Protein AF-A0A955UCY6-F1 (afdb_monomer_lite)

Foldseek 3Di:
DDDDVPDDDVVNVVVCVVVLNQAEAALVLLQWPDPCSVCRDPVNHDPSYDYDPDDPPDDDVVLVVPPDAPPSDVDHPNGRD

Radius of gyration: 13.95 Å; chains: 1; bounding box: 32×23×37 Å

Secondary structure (DSSP, 8-state):
-----S---HHHHHHHHHTTPPEEEEGGGGSSS-GGGGGGSGGG--TTEEEES--TTSPPHHHHHTPPBTTTBS--HHHH-

pLDDT: mean 76.4, std 13.36, range [33.78, 91.56]

Structure (mmCIF, N/CA/C/O backbone):
data_AF-A0A955UCY6-F1
#
_entry.id   AF-A0A955UCY6-F1
#
loop_
_atom_site.group_PDB
_atom_site.id
_atom_site.type_symbol
_atom_site.label_atom_id
_atom_site.label_alt_id
_atom_site.label_comp_id
_atom_site.label_asym_id
_atom_site.label_entity_id
_atom_site.label_seq_id
_atom_site.pdbx_PDB_ins_code
_atom_site.Cartn_x
_atom_site.Cartn_y
_atom_site.Cartn_z
_atom_site.occupancy
_atom_site.B_iso_or_equiv
_atom_site.auth_seq_id
_atom_site.auth_comp_id
_atom_site.auth_asym_id
_atom_site.auth_atom_id
_atom_site.pdbx_PDB_model_num
ATOM 1 N N . MET A 1 1 ? -3.179 12.760 7.380 1.00 43.66 1 MET A N 1
ATOM 2 C CA . MET A 1 1 ? -2.865 11.370 6.994 1.00 43.66 1 MET A CA 1
ATOM 3 C C . MET A 1 1 ? -1.359 11.291 6.790 1.00 43.66 1 MET A C 1
ATOM 5 O O . MET A 1 1 ? -0.889 11.698 5.739 1.00 43.66 1 MET A O 1
ATOM 9 N N . SER A 1 2 ? -0.594 10.906 7.814 1.00 33.78 2 SER A N 1
ATOM 10 C CA . SER A 1 2 ? 0.834 10.612 7.636 1.00 33.78 2 SER A CA 1
ATOM 11 C C . SER A 1 2 ? 0.919 9.145 7.252 1.00 33.78 2 SER A C 1
ATOM 13 O O . SER A 1 2 ? 0.549 8.300 8.063 1.00 33.78 2 SER A O 1
ATOM 15 N N . LEU A 1 3 ? 1.305 8.855 6.011 1.00 48.22 3 LEU A N 1
ATOM 16 C CA . LEU A 1 3 ? 1.643 7.499 5.613 1.00 48.22 3 LEU A CA 1
ATOM 17 C C . LEU A 1 3 ? 3.144 7.339 5.731 1.00 48.22 3 LEU A C 1
ATOM 19 O O . LEU A 1 3 ? 3.881 7.784 4.859 1.00 48.22 3 LEU A O 1
ATOM 23 N N . ASP A 1 4 ? 3.573 6.717 6.818 1.00 49.41 4 ASP A N 1
ATOM 24 C CA . ASP A 1 4 ? 4.859 6.046 6.823 1.00 49.41 4 ASP A CA 1
ATOM 25 C C . ASP A 1 4 ? 4.575 4.542 6.667 1.00 49.41 4 ASP A C 1
ATOM 27 O O . ASP A 1 4 ? 4.032 3.925 7.588 1.00 49.41 4 ASP A O 1
ATOM 31 N N . PRO A 1 5 ? 4.818 3.943 5.485 1.00 55.59 5 PRO A N 1
ATOM 32 C CA . PRO A 1 5 ? 4.670 2.501 5.283 1.00 55.59 5 PRO A CA 1
ATOM 33 C C . PRO A 1 5 ? 5.761 1.689 6.015 1.00 55.59 5 PRO A C 1
ATOM 35 O O . PRO A 1 5 ? 5.716 0.453 6.026 1.00 55.59 5 PRO A O 1
ATOM 38 N N . GLY A 1 6 ? 6.736 2.352 6.648 1.00 54.03 6 GLY A N 1
ATOM 39 C CA . GLY A 1 6 ? 7.793 1.732 7.434 1.00 54.03 6 GLY A CA 1
ATOM 40 C C . GLY A 1 6 ? 7.362 1.398 8.863 1.00 54.03 6 GLY A C 1
ATOM 41 O O . GLY A 1 6 ? 7.383 2.250 9.735 1.00 54.03 6 GLY A O 1
ATOM 42 N N . VAL A 1 7 ? 7.038 0.122 9.106 1.00 53.41 7 VAL A N 1
ATOM 43 C CA . VAL A 1 7 ? 6.819 -0.488 10.442 1.00 53.41 7 VAL A CA 1
ATOM 44 C C . VAL A 1 7 ? 5.819 0.293 11.307 1.00 53.41 7 VAL A C 1
ATOM 46 O O . VAL A 1 7 ? 6.172 1.091 12.169 1.00 53.41 7 VAL A O 1
ATOM 49 N N . ILE A 1 8 ? 4.538 -0.019 11.126 1.00 65.00 8 ILE A N 1
ATOM 50 C CA . ILE A 1 8 ? 3.486 0.422 12.043 1.00 65.00 8 ILE A CA 1
ATOM 51 C C . ILE A 1 8 ? 3.632 -0.389 13.336 1.00 65.00 8 ILE A C 1
ATOM 53 O O . ILE A 1 8 ? 3.551 -1.618 13.315 1.00 65.00 8 ILE A O 1
ATOM 57 N N . SER A 1 9 ? 3.895 0.278 14.459 1.00 70.56 9 SER A N 1
ATOM 58 C CA . SER A 1 9 ? 3.894 -0.380 15.766 1.00 70.56 9 SER A CA 1
ATOM 59 C C . SER A 1 9 ? 2.458 -0.756 16.172 1.00 70.56 9 SER A C 1
ATOM 61 O O . SER A 1 9 ? 1.521 -0.034 15.818 1.00 70.56 9 SER A O 1
ATOM 63 N N . PRO A 1 10 ? 2.250 -1.833 16.958 1.00 74.94 10 PRO A N 1
ATOM 64 C CA . PRO A 1 10 ? 0.912 -2.236 17.412 1.00 74.94 10 PRO A CA 1
ATOM 65 C C . PRO A 1 10 ? 0.145 -1.119 18.136 1.00 74.94 10 PRO A C 1
ATOM 67 O O . PRO A 1 10 ? -1.078 -1.050 18.076 1.00 74.94 10 PRO A O 1
ATOM 70 N N . GLU A 1 11 ? 0.865 -0.209 18.795 1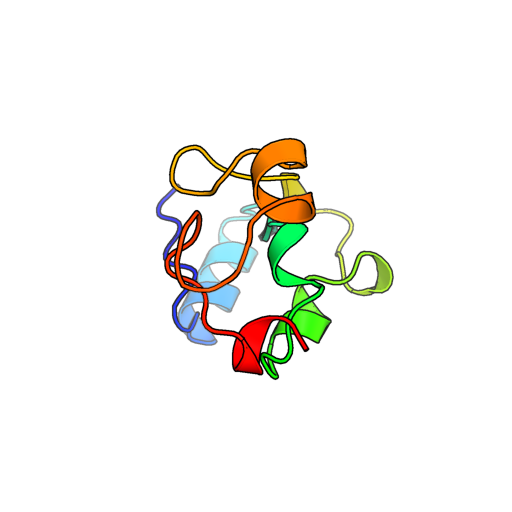.00 76.69 11 GLU A N 1
ATOM 71 C CA . GLU A 1 11 ? 0.287 0.962 19.461 1.00 76.69 11 GLU A CA 1
ATOM 72 C C . GLU A 1 11 ? -0.315 1.967 18.469 1.00 76.69 11 GLU A C 1
ATOM 74 O O . GLU A 1 11 ? -1.369 2.541 18.737 1.00 76.69 11 GLU A O 1
ATOM 79 N N . VAL A 1 12 ? 0.320 2.163 17.309 1.00 73.81 12 VAL A N 1
ATOM 80 C CA . VAL A 1 12 ? -0.186 3.052 16.252 1.00 73.81 12 VAL A CA 1
ATOM 81 C C . VAL A 1 12 ? -1.394 2.431 15.556 1.00 73.81 12 VAL A C 1
ATOM 83 O O . VAL A 1 12 ? -2.338 3.149 15.224 1.00 73.81 12 VAL A O 1
ATOM 86 N N . GLU A 1 13 ? -1.400 1.109 15.380 1.00 73.88 13 GLU A N 1
ATOM 87 C CA . GLU A 1 13 ? -2.553 0.380 14.842 1.00 73.88 13 GLU A CA 1
ATOM 88 C C . GLU A 1 13 ? -3.758 0.494 15.789 1.00 73.88 13 GLU A C 1
ATOM 90 O O . GLU A 1 13 ? -4.824 0.950 15.376 1.00 73.88 13 GLU A O 1
ATOM 95 N N . ALA A 1 14 ? -3.552 0.249 17.088 1.00 76.06 14 ALA A N 1
ATOM 96 C CA . ALA A 1 14 ? -4.582 0.439 18.109 1.00 76.06 14 ALA A CA 1
ATOM 97 C C . ALA A 1 14 ? -5.085 1.894 18.178 1.00 76.06 14 ALA A C 1
ATOM 99 O O . ALA A 1 14 ? -6.283 2.142 18.334 1.00 76.06 14 ALA A O 1
ATOM 100 N N . LEU A 1 15 ? -4.197 2.883 18.029 1.00 78.19 15 LEU A N 1
ATOM 101 C CA . LEU A 1 15 ? -4.596 4.290 17.988 1.00 78.19 15 LEU A CA 1
ATOM 102 C C . LEU A 1 15 ? -5.457 4.601 16.755 1.00 78.19 15 LEU A C 1
ATOM 104 O O . LEU A 1 15 ? -6.461 5.304 16.872 1.00 78.19 15 LEU A O 1
ATOM 108 N N . CYS A 1 16 ? -5.105 4.064 15.586 1.00 72.81 16 CYS A N 1
ATOM 109 C CA . CYS A 1 16 ? -5.903 4.249 14.375 1.00 72.81 16 CYS A CA 1
ATOM 110 C C . CYS A 1 16 ? -7.290 3.613 14.505 1.00 72.81 16 CYS A C 1
ATOM 112 O O . CYS A 1 16 ? -8.281 4.261 14.159 1.00 72.81 16 CYS A O 1
ATOM 114 N N . ASP A 1 17 ? -7.364 2.413 15.084 1.00 73.38 17 ASP A N 1
ATOM 115 C CA . ASP A 1 17 ? -8.621 1.709 15.343 1.00 73.38 17 ASP A CA 1
ATOM 116 C C . ASP A 1 17 ? -9.514 2.483 16.322 1.00 73.38 17 ASP A C 1
ATOM 11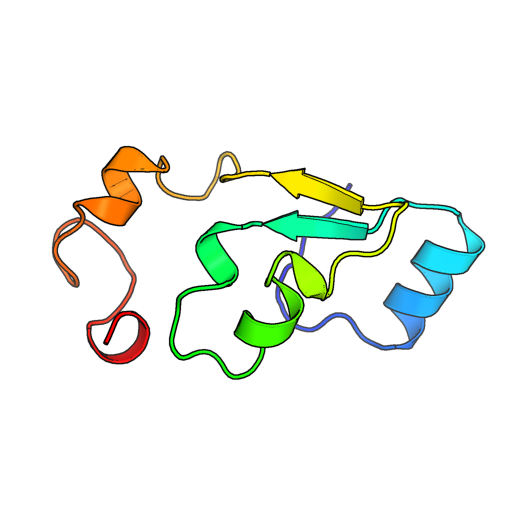8 O O . ASP A 1 17 ? -10.701 2.684 16.058 1.00 73.38 17 ASP A O 1
ATOM 122 N N . THR A 1 18 ? -8.948 2.991 17.425 1.00 77.00 18 THR A N 1
ATOM 123 C CA . THR A 1 18 ? -9.707 3.789 18.413 1.00 77.00 18 THR A CA 1
ATOM 124 C C . THR A 1 18 ? -10.201 5.121 17.852 1.00 77.00 18 THR A C 1
ATOM 126 O O . THR A 1 18 ? -11.269 5.593 18.241 1.00 77.00 18 THR A O 1
ATOM 129 N N . CYS A 1 19 ? -9.459 5.718 16.918 1.00 75.81 19 CYS A N 1
ATOM 130 C CA . CYS A 1 19 ? -9.845 6.957 16.245 1.00 75.81 19 CYS A CA 1
ATOM 131 C C . CYS A 1 19 ? -10.774 6.725 15.038 1.00 75.81 19 CYS A C 1
ATOM 133 O O . CYS A 1 19 ? -11.230 7.692 14.426 1.00 75.81 19 CYS A O 1
ATOM 135 N N . GLY A 1 20 ? -11.065 5.465 14.687 1.00 64.69 20 GLY A N 1
ATOM 136 C CA . GLY A 1 20 ? -11.916 5.098 13.554 1.00 64.69 20 GLY A CA 1
ATOM 137 C C . GLY A 1 20 ? -11.305 5.407 12.185 1.00 64.69 20 GLY A C 1
ATOM 138 O O . GLY A 1 20 ? -12.040 5.527 11.202 1.00 64.69 20 GLY A O 1
ATOM 139 N N . PHE A 1 21 ? -9.980 5.559 12.093 1.00 70.25 21 PHE A N 1
ATOM 140 C CA . PHE A 1 21 ? -9.321 5.826 10.818 1.00 70.25 21 PHE A CA 1
ATOM 141 C C . PHE A 1 21 ? -9.334 4.575 9.938 1.00 70.25 21 PHE A C 1
ATOM 143 O O . PHE A 1 21 ? -8.942 3.492 10.364 1.00 70.25 21 PHE A O 1
ATOM 150 N N . SER A 1 22 ? -9.780 4.722 8.689 1.00 66.25 22 SER A N 1
ATOM 151 C CA . SER A 1 22 ? -9.727 3.632 7.717 1.00 66.25 22 SER A CA 1
ATOM 152 C C . SER A 1 22 ? -8.281 3.227 7.448 1.00 66.25 22 SER A C 1
ATOM 154 O O . SER A 1 22 ? -7.423 4.076 7.190 1.00 66.25 22 SER A O 1
ATOM 156 N N . GLY A 1 23 ? -8.022 1.921 7.457 1.00 73.00 23 GLY A N 1
ATOM 157 C CA . GLY A 1 23 ? -6.714 1.379 7.119 1.00 73.00 23 GLY A CA 1
ATOM 158 C C . GLY A 1 23 ? -6.380 1.710 5.668 1.00 73.00 23 GLY A C 1
ATOM 159 O O . GLY A 1 23 ? -7.094 1.315 4.748 1.00 73.00 23 GLY A O 1
ATOM 160 N N . MET A 1 24 ? -5.299 2.446 5.436 1.00 82.50 24 MET A N 1
ATOM 161 C CA . MET A 1 24 ? -4.853 2.719 4.074 1.00 82.50 24 MET A CA 1
ATOM 162 C C . MET A 1 24 ? -3.998 1.563 3.552 1.00 82.50 24 MET A C 1
ATOM 164 O O . MET A 1 24 ? -3.193 0.992 4.296 1.00 82.50 24 MET A O 1
ATOM 168 N N . ARG A 1 25 ? -4.184 1.193 2.283 1.00 85.38 25 ARG A N 1
ATOM 169 C CA . ARG A 1 25 ? -3.451 0.103 1.623 1.00 85.38 25 ARG A CA 1
ATOM 170 C C . ARG A 1 25 ? -3.005 0.538 0.228 1.00 85.38 25 ARG A C 1
ATOM 172 O O . ARG A 1 25 ? -3.771 1.182 -0.486 1.00 85.38 25 ARG A O 1
ATOM 179 N N . ILE A 1 26 ? -1.786 0.164 -0.157 1.00 89.19 26 ILE A N 1
ATOM 180 C CA . ILE A 1 26 ? -1.220 0.421 -1.487 1.00 89.19 26 ILE A CA 1
ATOM 181 C C . ILE A 1 26 ? -1.097 -0.922 -2.204 1.00 89.19 26 ILE A C 1
ATOM 183 O O . ILE A 1 26 ? -0.359 -1.798 -1.760 1.00 89.19 26 ILE A O 1
ATOM 187 N N . LEU A 1 27 ? -1.838 -1.101 -3.298 1.00 90.62 27 LEU A N 1
ATOM 188 C CA . LEU A 1 27 ? -1.958 -2.394 -3.974 1.00 90.62 27 LEU A CA 1
ATOM 189 C C . LEU A 1 27 ? -0.645 -2.853 -4.630 1.00 90.62 27 LEU A C 1
ATOM 191 O O . LEU A 1 27 ? -0.377 -4.049 -4.653 1.00 90.62 27 LEU A O 1
ATOM 195 N N . GLN A 1 28 ? 0.195 -1.933 -5.119 1.00 89.81 28 GLN A N 1
A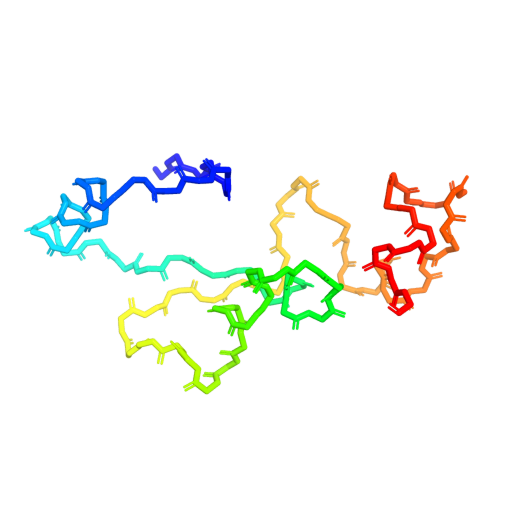TOM 196 C CA . GLN A 1 28 ? 1.514 -2.271 -5.684 1.00 89.81 28 GLN A CA 1
ATOM 197 C C . GLN A 1 28 ? 2.417 -3.036 -4.701 1.00 89.81 28 GLN A C 1
ATOM 199 O O . GLN A 1 28 ? 3.194 -3.886 -5.126 1.00 89.81 28 GLN A O 1
ATOM 204 N N . MET A 1 29 ? 2.268 -2.818 -3.390 1.00 88.62 29 MET A N 1
ATOM 205 C CA . MET A 1 29 ? 3.050 -3.521 -2.364 1.00 88.62 29 MET A CA 1
ATOM 206 C C . MET A 1 29 ? 2.648 -4.996 -2.194 1.00 88.62 29 MET A C 1
ATOM 208 O O . MET A 1 29 ? 3.320 -5.737 -1.486 1.00 88.62 29 MET A O 1
ATOM 212 N N . ALA A 1 30 ? 1.556 -5.447 -2.821 1.00 90.06 30 ALA A N 1
ATOM 213 C CA . ALA A 1 30 ? 1.041 -6.809 -2.668 1.00 90.06 30 ALA A CA 1
ATOM 214 C C . ALA A 1 30 ? 1.812 -7.877 -3.462 1.00 90.06 30 ALA A C 1
ATOM 216 O O . ALA A 1 30 ? 1.581 -9.074 -3.254 1.00 90.06 30 ALA A O 1
ATOM 217 N N . PHE A 1 31 ? 2.668 -7.444 -4.393 1.00 87.19 31 PHE A N 1
ATOM 218 C CA . PHE A 1 31 ? 3.220 -8.283 -5.459 1.00 87.19 31 PHE A CA 1
ATOM 219 C C . PHE A 1 31 ? 4.751 -8.405 -5.450 1.00 87.19 31 PHE A C 1
ATOM 221 O O . PHE A 1 31 ? 5.288 -9.019 -6.361 1.00 87.19 31 PHE A O 1
ATOM 228 N N . GLY A 1 32 ? 5.441 -7.848 -4.450 1.00 81.50 32 GLY A N 1
ATOM 229 C CA . GLY A 1 32 ? 6.890 -8.022 -4.280 1.00 81.50 32 GLY A CA 1
ATOM 230 C C . GLY A 1 32 ? 7.252 -9.181 -3.346 1.00 81.50 32 GLY A C 1
ATOM 231 O O . GLY A 1 32 ? 6.382 -9.764 -2.691 1.00 81.50 32 GLY A O 1
ATOM 232 N N . ASN A 1 33 ? 8.550 -9.461 -3.234 1.00 79.25 33 ASN A N 1
ATOM 233 C CA . ASN A 1 33 ? 9.099 -10.523 -2.378 1.00 79.25 33 ASN A CA 1
ATOM 234 C C . ASN A 1 33 ? 9.240 -10.118 -0.887 1.00 79.25 33 ASN A C 1
ATOM 236 O O . ASN A 1 33 ? 9.775 -10.859 -0.061 1.00 79.25 33 ASN A O 1
ATOM 240 N N . ASP A 1 34 ? 8.750 -8.930 -0.514 1.00 81.31 34 ASP A N 1
ATOM 241 C CA . ASP A 1 34 ? 8.718 -8.474 0.877 1.00 81.31 34 ASP A CA 1
ATOM 242 C C . ASP A 1 34 ? 7.786 -9.373 1.707 1.00 81.31 34 ASP A C 1
ATOM 244 O O . ASP A 1 34 ? 6.641 -9.644 1.334 1.00 81.31 34 ASP A O 1
ATOM 248 N N . GLN A 1 35 ? 8.243 -9.800 2.887 1.00 80.50 35 GLN A N 1
ATOM 249 C CA . GLN A 1 35 ? 7.441 -10.619 3.798 1.00 80.50 35 GLN A CA 1
ATOM 250 C C . GLN A 1 35 ? 6.100 -9.970 4.149 1.00 80.50 35 GLN A C 1
ATOM 252 O O . GLN A 1 35 ? 5.131 -10.683 4.387 1.00 80.50 35 GLN A O 1
ATOM 257 N N . LYS A 1 36 ? 6.003 -8.638 4.149 1.00 80.56 36 LYS A N 1
ATOM 258 C CA . LYS A 1 36 ? 4.790 -7.860 4.425 1.00 80.56 36 LYS A CA 1
ATOM 259 C C . LYS A 1 36 ? 3.849 -7.754 3.230 1.00 80.56 36 LYS A C 1
ATOM 261 O O . LYS A 1 36 ? 2.705 -7.350 3.433 1.00 80.56 36 LYS A O 1
ATOM 266 N N . ALA A 1 37 ? 4.259 -8.153 2.022 1.00 84.62 37 ALA A N 1
ATOM 267 C CA . ALA A 1 37 ? 3.420 -8.092 0.822 1.00 84.62 37 ALA A CA 1
ATOM 268 C C . ALA A 1 37 ? 2.078 -8.814 1.018 1.00 84.62 37 ALA A C 1
ATOM 270 O O . ALA A 1 37 ? 1.045 -8.382 0.504 1.00 84.62 37 ALA A O 1
ATOM 271 N N . HIS A 1 38 ? 2.054 -9.868 1.845 1.00 84.44 38 HIS A N 1
ATOM 272 C CA . HIS A 1 38 ? 0.819 -10.563 2.193 1.00 84.44 38 HIS A CA 1
ATOM 273 C C . HIS A 1 38 ? -0.242 -9.621 2.789 1.00 84.44 38 HIS A C 1
ATOM 275 O O . HIS A 1 38 ? -1.400 -9.733 2.399 1.00 84.44 38 HIS A O 1
ATOM 281 N N . HIS A 1 39 ? 0.110 -8.655 3.644 1.00 83.44 39 HIS A N 1
ATOM 282 C CA . HIS A 1 39 ? -0.846 -7.709 4.246 1.00 83.44 39 HIS A CA 1
ATOM 283 C C . HIS A 1 39 ? -1.519 -6.781 3.224 1.00 83.44 39 HIS A C 1
ATOM 285 O O . HIS A 1 39 ? -2.601 -6.251 3.480 1.00 83.44 39 HIS A O 1
ATOM 291 N N . TYR A 1 40 ? -0.890 -6.592 2.063 1.00 86.94 40 TYR A N 1
ATOM 2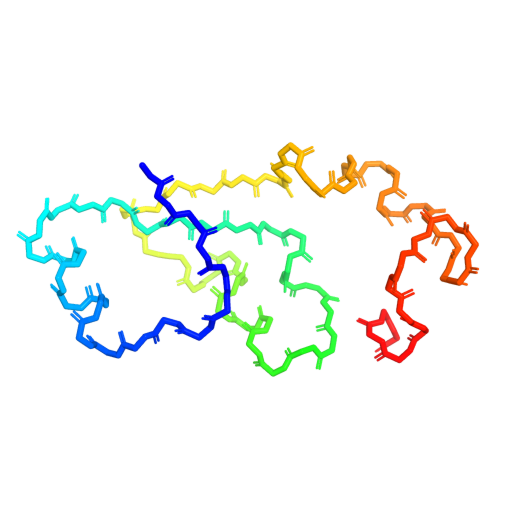92 C CA . TYR A 1 40 ? -1.388 -5.737 0.991 1.00 86.94 40 TYR A CA 1
ATOM 293 C C . TYR A 1 40 ? -2.219 -6.507 -0.045 1.00 86.94 40 TYR A C 1
ATOM 295 O O . TYR A 1 40 ? -2.693 -5.917 -1.014 1.00 86.94 40 TYR A O 1
ATOM 303 N N . ARG A 1 41 ? -2.451 -7.813 0.150 1.00 89.25 41 ARG A N 1
ATOM 304 C CA . ARG A 1 41 ? -3.279 -8.613 -0.758 1.00 89.25 41 ARG A CA 1
ATOM 305 C C . ARG A 1 41 ? -4.772 -8.345 -0.540 1.00 89.25 41 ARG A C 1
ATOM 307 O O . ARG A 1 41 ? -5.211 -8.309 0.609 1.00 89.25 41 ARG A O 1
ATOM 314 N N . PRO A 1 42 ? -5.586 -8.280 -1.614 1.00 91.06 42 PRO A N 1
ATOM 315 C CA . PRO A 1 42 ? -7.005 -7.936 -1.512 1.00 91.06 42 PRO A CA 1
ATOM 316 C C . PRO A 1 42 ? -7.827 -8.763 -0.518 1.00 91.06 42 PRO A C 1
ATOM 318 O O . PRO A 1 42 ? -8.727 -8.235 0.124 1.00 91.06 42 PRO A O 1
ATOM 321 N N . HIS A 1 43 ? -7.509 -10.048 -0.351 1.00 90.94 43 HIS A N 1
ATOM 322 C CA . HIS A 1 43 ? -8.220 -10.935 0.576 1.00 90.94 43 HIS A CA 1
ATOM 323 C C . HIS A 1 43 ? -7.892 -10.693 2.060 1.00 90.94 43 HIS A C 1
ATOM 325 O O . HIS A 1 43 ? -8.566 -11.253 2.918 1.00 90.94 43 HIS A O 1
ATOM 331 N N . HIS A 1 44 ? -6.888 -9.869 2.374 1.00 87.38 44 HIS A N 1
ATOM 332 C CA . HIS A 1 44 ? -6.569 -9.443 3.741 1.00 87.38 44 HIS A CA 1
ATOM 333 C C . HIS A 1 44 ? -7.102 -8.042 4.073 1.00 87.38 44 HIS A C 1
ATOM 335 O O . HIS A 1 44 ? -6.880 -7.542 5.176 1.00 87.38 44 HIS A O 1
ATOM 341 N N . PHE A 1 45 ? -7.802 -7.386 3.144 1.00 86.94 45 PHE A N 1
ATOM 342 C CA . PHE A 1 45 ? -8.372 -6.068 3.401 1.00 86.94 45 PHE A CA 1
ATOM 343 C C . PHE A 1 45 ? -9.598 -6.167 4.302 1.00 86.94 45 PHE A C 1
ATOM 345 O O . PHE A 1 45 ? -10.489 -6.991 4.097 1.00 86.94 45 PHE A O 1
ATOM 352 N N . THR A 1 46 ? -9.659 -5.283 5.293 1.00 84.56 46 THR A N 1
ATOM 353 C CA . THR A 1 46 ? -10.853 -5.103 6.115 1.00 84.56 46 THR A CA 1
ATOM 354 C C . THR A 1 46 ? -11.836 -4.187 5.390 1.00 84.56 46 THR A C 1
ATOM 356 O O . THR A 1 46 ? -11.447 -3.369 4.556 1.00 84.56 46 THR A O 1
ATOM 359 N N . GLN A 1 47 ? -13.122 -4.279 5.727 1.00 83.50 47 GLN A N 1
ATOM 360 C CA . GLN A 1 47 ? -14.164 -3.466 5.091 1.00 83.50 47 GLN A CA 1
ATOM 361 C C . GLN A 1 47 ? -13.930 -1.950 5.251 1.00 83.50 47 GLN A C 1
ATOM 363 O O . GLN A 1 47 ? -14.322 -1.173 4.386 1.00 83.50 47 GLN A O 1
ATOM 368 N N . ASN A 1 48 ? -13.254 -1.528 6.324 1.00 82.19 48 ASN A N 1
ATOM 369 C CA . ASN A 1 48 ? -12.876 -0.137 6.564 1.00 82.19 48 ASN A CA 1
ATOM 370 C C . ASN A 1 48 ? -11.484 0.184 5.986 1.00 82.19 48 ASN A C 1
ATOM 372 O O . ASN A 1 48 ? -10.621 0.708 6.692 1.00 82.19 48 ASN A O 1
ATOM 376 N N . SER A 1 49 ? -11.249 -0.168 4.720 1.00 83.69 49 SER A N 1
ATOM 377 C CA . SER A 1 49 ? -9.980 0.104 4.038 1.00 83.69 49 SER A CA 1
ATOM 378 C C . SER A 1 49 ? -10.156 1.091 2.892 1.00 83.69 49 SER A C 1
ATOM 380 O O . SER A 1 49 ? -11.090 0.973 2.098 1.00 83.69 49 SER A O 1
ATOM 382 N N . ILE A 1 50 ? -9.212 2.024 2.762 1.00 86.62 50 ILE A N 1
ATOM 383 C CA . ILE A 1 50 ? -9.065 2.846 1.556 1.00 86.62 50 ILE A CA 1
ATOM 384 C C . ILE A 1 50 ? -7.876 2.298 0.778 1.00 86.62 50 ILE A C 1
ATOM 386 O O . ILE A 1 50 ? -6.732 2.345 1.240 1.00 86.62 50 ILE A O 1
ATOM 390 N N . VAL A 1 51 ? -8.163 1.747 -0.398 1.00 89.50 51 VAL A N 1
ATOM 391 C CA . VAL A 1 51 ? -7.169 1.081 -1.238 1.00 89.50 51 VAL A CA 1
ATOM 392 C C . VAL A 1 51 ? -6.802 1.990 -2.399 1.00 89.50 51 VAL A C 1
ATOM 394 O O . VAL A 1 51 ? -7.664 2.402 -3.173 1.00 89.50 51 VAL A O 1
ATOM 397 N N . TYR A 1 52 ? -5.509 2.256 -2.537 1.00 90.06 52 TYR A N 1
ATOM 398 C CA . TYR A 1 52 ? -4.940 2.991 -3.656 1.00 90.06 52 TYR A CA 1
ATOM 399 C C . TYR A 1 52 ? -4.153 2.031 -4.543 1.00 90.06 52 TYR A C 1
ATOM 401 O O . TYR A 1 52 ? -3.450 1.148 -4.050 1.00 90.06 52 TYR A O 1
ATOM 409 N N . THR A 1 53 ? -4.249 2.197 -5.861 1.00 90.94 53 THR A N 1
ATOM 410 C CA . THR A 1 53 ? -3.392 1.449 -6.792 1.00 90.94 53 THR A CA 1
ATOM 411 C C . THR A 1 53 ? -1.932 1.870 -6.645 1.00 90.94 53 THR A C 1
ATOM 413 O O . THR A 1 53 ? -1.045 1.024 -6.645 1.00 90.94 53 THR A O 1
ATOM 416 N N . THR A 1 54 ? -1.713 3.172 -6.480 1.00 86.00 54 THR A N 1
ATOM 417 C CA . THR A 1 54 ? -0.434 3.853 -6.266 1.00 86.00 54 THR A CA 1
ATOM 418 C C . THR A 1 54 ? -0.706 5.180 -5.538 1.00 86.00 54 THR A C 1
ATOM 420 O O . THR A 1 54 ? -1.859 5.620 -5.472 1.00 86.00 54 THR A O 1
ATOM 423 N N . ILE A 1 55 ? 0.323 5.823 -4.992 1.00 87.50 55 ILE A N 1
ATOM 424 C CA . ILE A 1 55 ? 0.259 7.174 -4.407 1.00 87.50 55 ILE A CA 1
ATOM 425 C C . ILE A 1 55 ? 1.299 8.084 -5.084 1.00 87.50 55 ILE A C 1
ATOM 427 O O . ILE A 1 55 ? 2.086 7.620 -5.897 1.00 87.50 55 ILE A O 1
ATOM 431 N N . HIS A 1 56 ? 1.276 9.391 -4.805 1.00 85.06 56 HIS A N 1
ATOM 432 C CA . HIS A 1 56 ? 2.026 10.412 -5.562 1.00 85.06 56 HIS A CA 1
ATOM 433 C C . HIS A 1 56 ? 3.554 10.215 -5.655 1.00 85.06 56 HIS A C 1
ATOM 435 O O . HIS A 1 56 ? 4.183 10.714 -6.581 1.00 85.06 56 HIS A O 1
ATOM 441 N N . ASP A 1 57 ? 4.128 9.521 -4.682 1.00 80.38 57 ASP A N 1
ATOM 442 C CA . ASP A 1 57 ? 5.541 9.183 -4.505 1.00 80.38 57 ASP A CA 1
ATOM 443 C C . ASP A 1 57 ? 5.911 7.821 -5.115 1.00 80.38 57 ASP A C 1
ATOM 445 O O . ASP A 1 57 ? 7.090 7.493 -5.226 1.00 80.38 57 ASP A O 1
ATOM 449 N N . HIS A 1 58 ? 4.920 7.041 -5.550 1.00 83.75 58 HIS A N 1
ATOM 450 C CA . HIS A 1 58 ? 5.114 5.768 -6.232 1.00 83.75 58 HIS A CA 1
ATOM 451 C C . HIS A 1 58 ? 4.967 5.932 -7.750 1.00 83.75 58 HIS A C 1
ATOM 453 O O . HIS A 1 58 ? 4.292 6.835 -8.252 1.0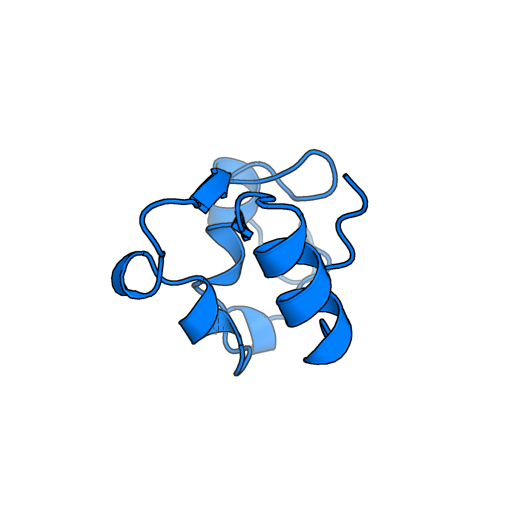0 83.75 58 HIS A O 1
ATOM 459 N N . ASN A 1 59 ? 5.584 5.026 -8.512 1.00 86.62 59 ASN A N 1
ATOM 460 C CA . ASN A 1 59 ? 5.407 5.009 -9.960 1.00 86.62 59 ASN A CA 1
ATOM 461 C C . ASN A 1 59 ? 3.932 4.727 -10.306 1.00 86.62 59 ASN A C 1
ATOM 463 O O . ASN A 1 59 ? 3.205 4.034 -9.580 1.00 86.62 59 ASN A O 1
ATOM 467 N N . THR A 1 60 ? 3.481 5.249 -11.444 1.00 91.56 60 THR A N 1
ATOM 468 C CA . THR A 1 60 ? 2.153 4.927 -11.977 1.00 91.56 60 THR A CA 1
ATOM 469 C C . THR A 1 60 ? 2.000 3.415 -12.135 1.00 91.56 60 THR A C 1
ATOM 471 O O . THR A 1 60 ? 2.984 2.705 -12.327 1.00 91.56 60 THR A O 1
ATOM 474 N N . THR A 1 61 ? 0.772 2.892 -12.102 1.00 89.88 61 THR A N 1
ATOM 475 C CA . THR A 1 61 ? 0.547 1.443 -12.254 1.00 89.88 61 THR A CA 1
ATOM 476 C C . THR A 1 61 ? 1.152 0.891 -13.547 1.00 89.88 61 THR A C 1
ATOM 478 O O . THR A 1 61 ? 1.750 -0.180 -13.526 1.00 89.88 61 THR A O 1
ATOM 481 N N . VAL A 1 62 ? 1.056 1.646 -14.647 1.00 91.25 62 VAL A N 1
ATOM 482 C CA . VAL A 1 62 ? 1.680 1.280 -15.927 1.00 91.25 62 VAL A CA 1
ATOM 483 C C . VAL A 1 62 ? 3.200 1.346 -15.822 1.00 91.25 62 VAL A C 1
ATOM 485 O O . VAL A 1 62 ? 3.857 0.354 -16.110 1.00 91.25 62 VAL A O 1
ATOM 488 N N . GLY A 1 63 ? 3.748 2.474 -15.359 1.00 89.44 63 GLY A N 1
ATOM 489 C CA . GLY A 1 63 ? 5.195 2.660 -15.255 1.00 89.44 63 GLY A CA 1
ATOM 490 C C . GLY A 1 63 ? 5.865 1.646 -14.330 1.00 89.44 63 GLY A C 1
ATOM 491 O O . GLY A 1 63 ? 6.947 1.180 -14.647 1.00 89.44 63 GLY A O 1
ATOM 492 N N . TRP A 1 64 ? 5.204 1.245 -13.243 1.00 88.44 64 TRP A N 1
ATOM 493 C CA . TRP A 1 64 ? 5.653 0.160 -12.369 1.00 88.44 64 TRP A CA 1
ATOM 494 C C . TRP A 1 64 ? 5.629 -1.201 -13.075 1.00 88.44 64 TRP A C 1
ATOM 496 O O . TRP A 1 64 ? 6.620 -1.918 -13.041 1.00 88.44 64 TRP A O 1
ATOM 506 N N . SER A 1 65 ? 4.529 -1.546 -13.752 1.00 86.81 65 SER A N 1
ATOM 507 C CA . SER A 1 65 ? 4.380 -2.850 -14.415 1.00 86.81 65 SER A CA 1
ATOM 508 C C . SER A 1 65 ? 5.341 -3.056 -15.588 1.00 86.81 65 SER A C 1
ATOM 510 O O . SER A 1 65 ? 5.558 -4.198 -15.987 1.00 86.81 65 SER A O 1
ATOM 512 N N . THR A 1 66 ? 5.850 -1.978 -16.185 1.00 89.56 66 THR A N 1
ATOM 513 C CA . THR A 1 66 ? 6.768 -2.031 -17.331 1.00 89.56 66 THR A CA 1
ATOM 514 C C . THR A 1 66 ? 8.192 -1.612 -16.979 1.00 89.56 66 THR A C 1
ATOM 516 O O . THR A 1 66 ? 9.013 -1.511 -17.887 1.00 89.56 66 THR A O 1
ATOM 519 N N . ALA A 1 67 ? 8.478 -1.294 -15.713 1.00 83.94 67 ALA A N 1
ATOM 520 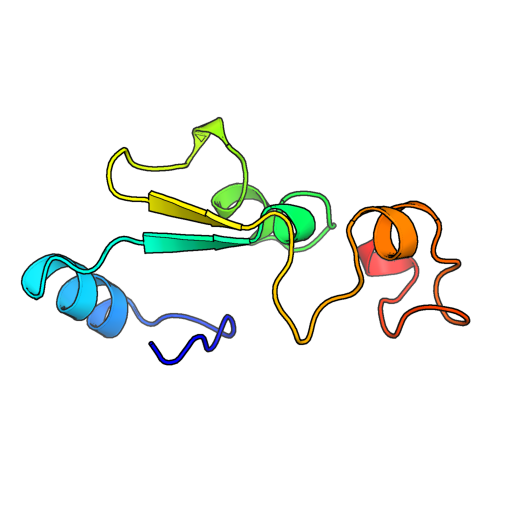C CA . ALA A 1 67 ? 9.793 -0.811 -15.309 1.00 83.94 67 ALA A CA 1
ATOM 521 C C . ALA A 1 67 ? 10.850 -1.909 -15.457 1.00 83.94 67 ALA A C 1
ATOM 523 O O . ALA A 1 67 ? 10.659 -3.031 -14.986 1.00 83.94 67 ALA A O 1
ATOM 524 N N . GLU A 1 68 ? 11.998 -1.560 -16.039 1.00 77.94 68 GLU A N 1
ATOM 525 C CA . GLU A 1 68 ? 13.192 -2.400 -15.962 1.00 77.94 68 GLU A CA 1
ATOM 526 C C . GLU A 1 68 ? 13.908 -2.148 -14.619 1.00 77.94 68 GLU A C 1
ATOM 528 O O . GLU A 1 68 ? 14.267 -0.993 -14.327 1.00 77.94 68 GLU A O 1
ATOM 533 N N . PRO A 1 69 ? 14.145 -3.185 -13.788 1.00 71.00 69 PRO A N 1
ATOM 534 C CA . PRO A 1 69 ? 14.809 -2.995 -12.504 1.00 71.00 69 PRO A CA 1
ATOM 535 C C . PRO A 1 69 ? 16.223 -2.428 -12.689 1.00 71.00 69 PRO A C 1
ATOM 537 O O . PRO A 1 69 ? 16.985 -2.884 -13.543 1.00 71.00 69 PRO A O 1
ATOM 540 N N . GLY A 1 70 ? 16.583 -1.424 -11.884 1.00 66.56 70 GLY A N 1
ATOM 541 C CA . GLY A 1 70 ? 17.889 -0.755 -11.950 1.00 66.56 70 GLY A CA 1
ATOM 542 C C . GLY A 1 70 ? 18.044 0.303 -13.052 1.00 66.56 70 GLY A C 1
ATOM 543 O O . GLY A 1 70 ? 19.117 0.900 -13.157 1.00 66.56 70 GLY A O 1
ATOM 544 N N . LYS A 1 71 ? 17.001 0.570 -13.851 1.00 68.12 71 LYS A N 1
ATOM 545 C CA . LYS A 1 71 ? 17.013 1.619 -14.886 1.00 68.12 71 LYS A CA 1
ATOM 546 C C . LYS A 1 71 ? 15.852 2.598 -14.750 1.00 68.12 71 LYS A C 1
ATOM 548 O O . LYS A 1 71 ? 16.092 3.799 -14.657 1.00 68.12 71 LYS A O 1
ATOM 553 N N . ASP A 1 72 ? 14.626 2.082 -14.668 1.00 69.75 72 ASP A N 1
ATOM 554 C CA . ASP A 1 72 ? 13.407 2.905 -14.596 1.00 69.75 72 ASP A CA 1
ATOM 555 C C . ASP A 1 72 ? 12.814 2.968 -13.179 1.00 69.75 72 ASP A C 1
ATOM 557 O O . ASP A 1 72 ? 11.869 3.712 -12.914 1.00 69.75 72 ASP A O 1
ATOM 561 N N . THR A 1 73 ? 13.365 2.179 -12.254 1.00 66.88 73 THR A N 1
ATOM 562 C CA . THR A 1 73 ? 12.914 2.085 -10.867 1.00 66.88 73 THR A CA 1
ATOM 563 C C . THR A 1 73 ? 14.092 1.928 -9.912 1.00 66.88 73 THR A C 1
ATOM 565 O O . THR A 1 73 ? 15.118 1.334 -10.247 1.00 66.88 73 THR A O 1
ATOM 568 N N . SER A 1 74 ? 13.926 2.468 -8.705 1.00 65.19 74 SER A N 1
ATOM 569 C CA . SER A 1 74 ? 14.843 2.265 -7.580 1.00 65.19 74 SER A CA 1
ATOM 570 C C . SER A 1 74 ? 14.710 0.874 -6.953 1.00 65.19 74 SER A C 1
ATOM 572 O O . SER A 1 74 ? 15.541 0.512 -6.127 1.00 65.19 74 SER A O 1
ATOM 574 N N . GLN A 1 75 ? 13.677 0.113 -7.331 1.00 61.34 75 GLN A N 1
ATOM 575 C CA . GLN A 1 75 ? 13.486 -1.269 -6.900 1.00 61.34 75 GLN A CA 1
ATOM 576 C C . GLN A 1 75 ? 14.527 -2.185 -7.558 1.00 61.34 75 GLN A C 1
ATOM 578 O O . GLN A 1 75 ? 14.819 -2.080 -8.756 1.00 61.34 75 GLN A O 1
ATOM 583 N N . SER A 1 76 ? 15.098 -3.075 -6.757 1.00 58.91 76 SER A N 1
ATOM 584 C CA . SER A 1 76 ? 16.097 -4.060 -7.171 1.00 58.91 76 SER A CA 1
ATOM 585 C C . SER A 1 76 ? 15.450 -5.290 -7.824 1.00 58.91 76 SER A C 1
ATOM 587 O O . SER A 1 76 ? 14.268 -5.558 -7.623 1.00 58.91 76 SER A O 1
ATOM 589 N N . HIS A 1 77 ? 16.221 -6.056 -8.610 1.00 56.28 77 HIS A N 1
ATOM 590 C CA . HIS A 1 77 ? 15.733 -7.301 -9.232 1.00 56.28 77 HIS A CA 1
ATOM 591 C C . HIS A 1 77 ? 15.201 -8.297 -8.180 1.00 56.28 77 HIS A C 1
ATOM 593 O O . HIS A 1 77 ? 14.147 -8.884 -8.378 1.00 56.28 77 HIS A O 1
ATOM 599 N N . GLU A 1 78 ? 15.867 -8.415 -7.025 1.00 57.31 78 GLU A N 1
ATOM 600 C CA . GLU A 1 78 ? 15.469 -9.323 -5.933 1.00 57.31 78 GLU A CA 1
ATOM 601 C C . GLU A 1 78 ? 14.129 -8.958 -5.265 1.00 57.31 78 GLU A C 1
ATOM 603 O O . GLU A 1 78 ? 13.512 -9.803 -4.618 1.00 57.31 78 GLU A O 1
ATOM 608 N N . GLU A 1 79 ? 13.669 -7.709 -5.397 1.00 58.09 79 GLU A N 1
ATOM 609 C CA . GLU A 1 79 ? 12.380 -7.257 -4.854 1.00 58.09 79 GLU A CA 1
ATOM 610 C C . GLU A 1 79 ? 11.202 -7.532 -5.803 1.00 58.09 79 GLU A C 1
ATOM 612 O O . GLU A 1 79 ? 10.044 -7.452 -5.373 1.00 58.09 79 GLU A O 1
ATOM 617 N N . ILE A 1 80 ? 11.498 -7.826 -7.075 1.00 58.47 80 ILE A N 1
ATOM 618 C CA . ILE A 1 80 ? 10.528 -7.969 -8.170 1.00 58.47 80 ILE A CA 1
ATOM 619 C C . ILE A 1 80 ? 10.387 -9.436 -8.624 1.00 58.47 80 ILE A C 1
ATOM 621 O O . ILE A 1 80 ? 9.300 -9.799 -9.077 1.00 58.47 80 ILE A O 1
ATOM 625 N N . ASP A 1 81 ? 11.435 -10.259 -8.479 1.00 49.72 81 ASP A N 1
ATOM 626 C CA . ASP A 1 81 ? 11.441 -11.699 -8.811 1.00 49.72 81 ASP A CA 1
ATOM 627 C C . ASP A 1 81 ? 10.711 -12.597 -7.787 1.00 49.72 81 ASP A C 1
ATOM 629 O O . ASP A 1 81 ? 10.875 -12.400 -6.556 1.00 49.72 81 ASP A O 1
#

Sequence (81 aa):
MSLDPGVISPEVEALCDTCGFSGMRILQMAFGNDQKAHHYRPHHFTQNSIVYTTIHDHNTTVGWSTAEPGKDTSQSHEEID